Protein AF-A0A7Z9LHG0-F1 (afdb_monomer)

Solvent-accessible surface area (backbone atoms only — not comparable to full-atom values): 8056 Å² total; per-residue (Å²): 136,87,84,71,67,72,70,73,39,61,71,46,38,49,56,50,29,57,58,44,37,74,74,42,54,89,68,64,58,73,74,82,80,66,93,43,57,66,52,46,50,50,32,45,78,68,64,77,42,58,68,48,68,32,43,48,69,55,48,50,21,37,51,67,16,29,80,89,24,49,94,76,42,57,44,85,67,22,32,60,47,53,35,69,65,28,33,35,34,29,42,79,83,54,59,54,48,58,45,18,52,54,32,44,47,42,71,75,44,26,94,79,40,85,52,36,51,52,61,77,61,52,68,70,44,80,62,50,33,69,40,24,48,37,28,64,73,67,47,78,81,113

Secondary structure (DSSP, 8-state):
------TTHHHHHHHHHHHHHHH-GGG-------SSHHHHHHHHHTTS-SEEEEEHHHHHHHHHT-GGGTTT-----EEEEEETTEEEEE-TTS-HHHHHHHHHHHHHHGGGSTTBPPHHHHTT-TTB-HHHHHHHTTPPP-

Mean predicted aligned error: 4.26 Å

pLDDT: mean 90.59, std 9.73, range [34.34, 97.62]

Radius of gyration: 14.41 Å; Cα contacts (8 Å, |Δi|>4): 217; chains: 1; bounding box: 33×29×46 Å

Sequence (142 aa):
MSTIVDEPTYPYSKKLVEALNQVIPEALARPARAKNFERVHSLFKTKQMHLVLLSKSNAKALLEGSGPFSDFGAVNVRTLYAFGDMLLLVQPDFPDSHVWLLADAFKKIHSRLPGALTPQQIMVLPNLHPSALLAFRGNPIP

Structure (mmCIF, N/CA/C/O backbone):
data_AF-A0A7Z9LHG0-F1
#
_entry.id   AF-A0A7Z9LHG0-F1
#
loop_
_atom_site.group_PDB
_atom_site.id
_atom_site.type_symbol
_atom_site.label_atom_id
_atom_site.label_alt_id
_atom_site.label_comp_id
_atom_site.label_asym_id
_atom_site.label_entity_id
_atom_site.label_seq_id
_atom_site.pdbx_PDB_ins_code
_atom_site.Cartn_x
_atom_site.Cartn_y
_atom_site.Cartn_z
_atom_site.occupancy
_atom_site.B_iso_or_equiv
_atom_site.auth_seq_id
_atom_site.auth_comp_id
_atom_site.auth_asym_id
_atom_site.auth_atom_id
_atom_site.pdbx_PDB_model_num
ATOM 1 N N . MET A 1 1 ? 8.733 0.415 -27.105 1.00 34.34 1 MET A N 1
ATOM 2 C CA . MET A 1 1 ? 8.103 1.139 -25.979 1.00 34.34 1 MET A CA 1
ATOM 3 C C . MET A 1 1 ? 6.763 0.491 -25.687 1.00 34.34 1 MET A C 1
ATOM 5 O O . MET A 1 1 ? 5.858 0.634 -26.495 1.00 34.34 1 MET A O 1
ATOM 9 N N . SER A 1 2 ? 6.648 -0.267 -24.597 1.00 38.44 2 SER A N 1
ATOM 10 C CA . SER A 1 2 ? 5.370 -0.868 -24.204 1.00 38.44 2 SER A CA 1
ATOM 11 C C . SER A 1 2 ? 4.677 0.056 -23.205 1.00 38.44 2 SER A C 1
ATOM 13 O O . SER A 1 2 ? 5.089 0.172 -22.053 1.00 38.44 2 SER A O 1
ATOM 15 N N . THR A 1 3 ? 3.663 0.782 -23.671 1.00 46.34 3 THR A N 1
ATOM 16 C CA . THR A 1 3 ? 2.797 1.670 -22.880 1.00 46.34 3 THR A CA 1
ATOM 17 C C . THR A 1 3 ? 1.709 0.861 -22.182 1.00 46.34 3 THR A C 1
ATOM 19 O O . THR A 1 3 ? 0.524 1.147 -22.338 1.00 46.34 3 THR A O 1
ATOM 22 N N . ILE A 1 4 ? 2.081 -0.195 -21.460 1.00 55.50 4 ILE A N 1
ATOM 23 C CA . ILE A 1 4 ? 1.097 -0.919 -20.657 1.00 55.50 4 ILE A CA 1
ATOM 24 C C . ILE A 1 4 ? 0.728 0.031 -19.519 1.00 55.50 4 ILE A C 1
ATOM 26 O O .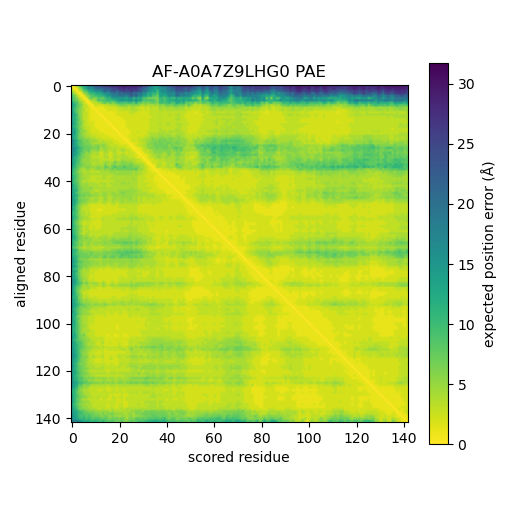 ILE A 1 4 ? 1.564 0.413 -18.707 1.00 55.50 4 ILE A O 1
ATOM 30 N N . VAL A 1 5 ? -0.503 0.519 -19.527 1.00 62.22 5 VAL A N 1
ATOM 31 C CA . VAL A 1 5 ? -1.064 1.289 -18.420 1.00 62.22 5 VAL A CA 1
ATOM 32 C C . VAL A 1 5 ? -1.632 0.269 -17.441 1.00 62.22 5 VAL A C 1
ATOM 34 O O . VAL A 1 5 ? -2.265 -0.694 -17.862 1.00 62.22 5 VAL A O 1
ATOM 37 N N . ASP A 1 6 ? -1.436 0.462 -16.137 1.00 69.62 6 ASP A N 1
ATOM 38 C CA . ASP A 1 6 ? -2.137 -0.342 -15.128 1.00 69.62 6 ASP A CA 1
ATOM 39 C C . ASP A 1 6 ? -3.597 0.141 -15.009 1.00 69.62 6 ASP A C 1
ATOM 41 O O . ASP A 1 6 ? -3.990 0.806 -14.050 1.00 69.62 6 ASP A O 1
ATOM 45 N N . GLU A 1 7 ? -4.381 -0.094 -16.065 1.00 69.38 7 GLU A N 1
ATOM 46 C CA . GLU A 1 7 ? -5.717 0.472 -16.292 1.00 69.38 7 GLU A CA 1
ATOM 47 C C . GLU A 1 7 ? -6.709 0.346 -15.119 1.00 69.38 7 GLU A C 1
ATOM 49 O O . GLU A 1 7 ? -7.379 1.348 -14.837 1.00 69.38 7 GLU A O 1
ATOM 54 N N . PRO A 1 8 ? -6.810 -0.781 -14.376 1.00 75.25 8 PRO A N 1
ATOM 55 C CA . PRO A 1 8 ? -7.809 -0.895 -13.310 1.00 75.25 8 PRO A CA 1
ATOM 56 C C . PRO A 1 8 ? -7.475 -0.058 -12.064 1.00 75.25 8 PRO A C 1
ATOM 58 O O . PRO A 1 8 ? -8.366 0.262 -11.273 1.00 75.25 8 PRO A O 1
ATOM 61 N N . THR A 1 9 ? -6.213 0.339 -11.882 1.00 81.94 9 THR A N 1
ATOM 62 C CA . THR A 1 9 ? -5.746 0.949 -10.625 1.00 81.94 9 THR A CA 1
ATOM 63 C C . THR A 1 9 ? -6.219 2.387 -10.439 1.00 81.94 9 THR A C 1
ATOM 65 O O . THR A 1 9 ? -6.545 2.790 -9.323 1.00 81.94 9 THR A O 1
ATOM 68 N N . TYR A 1 10 ? -6.309 3.182 -11.509 1.00 84.94 10 TYR A N 1
ATOM 69 C CA . TYR A 1 10 ? -6.666 4.599 -11.385 1.00 84.94 10 TYR A CA 1
ATOM 70 C C . TYR A 1 10 ? -8.147 4.836 -11.033 1.00 84.94 10 TYR A C 1
ATOM 72 O O . TYR A 1 10 ? -8.422 5.637 -10.138 1.00 84.94 10 TYR A O 1
ATOM 80 N N . PRO A 1 11 ? -9.132 4.151 -11.648 1.00 89.12 11 PRO A N 1
ATOM 81 C CA . PRO A 1 11 ? -10.515 4.223 -11.180 1.00 89.12 11 PRO A CA 1
ATOM 82 C C . PRO A 1 11 ? -10.671 3.745 -9.731 1.00 89.12 11 PRO A C 1
ATOM 84 O O . PRO A 1 11 ? -11.444 4.328 -8.971 1.00 89.12 11 PRO A O 1
ATOM 87 N N . TYR A 1 12 ? -9.916 2.716 -9.333 1.00 91.50 12 TYR A N 1
ATOM 88 C CA . TYR A 1 12 ? -9.947 2.208 -7.966 1.00 91.50 12 TYR A CA 1
ATOM 89 C C . TYR A 1 12 ? -9.357 3.203 -6.961 1.00 91.50 12 TYR A C 1
ATOM 91 O O . TYR A 1 12 ? -9.933 3.411 -5.894 1.00 91.50 12 TYR A O 1
ATOM 99 N N . SER A 1 13 ? -8.256 3.877 -7.308 1.00 90.69 13 SER A N 1
ATOM 100 C CA . SER A 1 13 ? -7.606 4.844 -6.416 1.00 90.69 13 SER A CA 1
ATOM 101 C C . SER A 1 13 ? -8.521 6.015 -6.051 1.00 90.69 13 SER A C 1
ATOM 103 O O . SER A 1 13 ? -8.456 6.503 -4.927 1.00 90.69 13 SER A O 1
ATOM 105 N N . LYS A 1 14 ? -9.434 6.418 -6.946 1.00 92.19 14 LYS A N 1
ATOM 106 C CA . LYS A 1 14 ? -10.466 7.422 -6.638 1.00 92.19 14 LYS A CA 1
ATOM 107 C C . LYS A 1 14 ? -11.406 6.956 -5.522 1.00 92.19 14 LYS A C 1
ATOM 109 O O . LYS A 1 14 ? -11.582 7.684 -4.551 1.00 92.19 14 LYS A O 1
ATOM 114 N N . LYS A 1 15 ? -11.942 5.733 -5.628 1.00 92.94 15 LYS A N 1
ATOM 115 C CA . LYS A 1 15 ? -12.821 5.133 -4.602 1.00 92.94 15 LYS A CA 1
ATOM 116 C C . LYS A 1 15 ? -12.092 4.957 -3.271 1.00 92.94 15 LYS A C 1
ATOM 118 O O . LYS A 1 15 ? -12.639 5.235 -2.210 1.00 92.94 15 LYS A O 1
ATOM 123 N N . LEU A 1 16 ? -10.840 4.511 -3.344 1.00 92.88 16 LEU A N 1
ATOM 124 C CA . LEU A 1 16 ? -9.965 4.349 -2.190 1.00 92.88 16 LEU A CA 1
ATOM 125 C C . LEU A 1 16 ? -9.763 5.676 -1.448 1.00 92.88 16 LEU A C 1
ATOM 127 O O . LEU A 1 16 ? -9.942 5.735 -0.237 1.00 92.88 16 LEU A O 1
ATOM 131 N N . VAL A 1 17 ? -9.408 6.736 -2.174 1.00 92.88 17 VAL A N 1
ATOM 132 C CA . VAL A 1 17 ? -9.188 8.065 -1.594 1.00 92.88 17 VAL A CA 1
ATOM 133 C C . VAL A 1 17 ? -10.464 8.624 -0.971 1.00 92.88 17 VAL A C 1
ATOM 135 O O . VAL A 1 17 ? -10.409 9.168 0.128 1.00 92.88 17 VAL A O 1
ATOM 138 N N . GLU A 1 18 ? -11.608 8.464 -1.634 1.00 93.19 18 GLU A N 1
ATOM 139 C CA . GLU A 1 18 ? -12.901 8.886 -1.093 1.00 93.19 18 GLU A CA 1
ATOM 140 C C . GLU A 1 18 ? -13.206 8.190 0.240 1.00 93.19 18 GLU A C 1
ATOM 142 O O . GLU A 1 18 ? -13.518 8.856 1.225 1.00 93.19 18 GLU A O 1
ATOM 147 N N . ALA A 1 19 ? -13.033 6.867 0.308 1.00 92.88 19 ALA A N 1
ATOM 148 C CA . ALA A 1 19 ? -13.253 6.103 1.532 1.00 92.88 19 ALA A CA 1
ATOM 149 C C . ALA A 1 19 ? -12.246 6.454 2.645 1.00 92.88 19 ALA A C 1
ATOM 151 O O . ALA A 1 19 ? -12.628 6.533 3.812 1.00 92.88 19 ALA A O 1
ATOM 152 N N . LEU A 1 20 ? -10.974 6.694 2.304 1.00 92.62 20 LEU A N 1
ATOM 153 C CA . LEU A 1 20 ? -9.959 7.122 3.272 1.00 92.62 20 LEU A CA 1
ATOM 154 C C . LEU A 1 20 ? -10.289 8.494 3.861 1.00 92.62 20 LEU A C 1
ATOM 156 O O . LEU A 1 20 ? -10.258 8.644 5.077 1.00 92.62 20 LEU A O 1
ATOM 160 N N . ASN A 1 21 ? -10.682 9.461 3.030 1.00 92.94 21 ASN A N 1
ATOM 161 C CA . ASN A 1 21 ? -11.031 10.808 3.487 1.00 92.94 21 ASN A CA 1
ATOM 162 C C . ASN A 1 21 ? -12.302 10.843 4.358 1.00 92.94 21 ASN A C 1
ATOM 164 O O . ASN A 1 21 ? -12.519 11.816 5.070 1.00 92.94 21 ASN A O 1
ATOM 168 N N . GLN A 1 22 ? -13.136 9.796 4.346 1.00 91.75 22 GLN A N 1
ATOM 169 C CA . GLN A 1 22 ? -14.261 9.668 5.284 1.00 91.75 22 GLN A CA 1
ATOM 170 C C . GLN A 1 22 ? -13.826 9.251 6.697 1.00 91.75 22 GLN A C 1
ATOM 172 O O . GLN A 1 22 ? -14.548 9.514 7.654 1.00 91.75 22 GLN A O 1
ATOM 177 N N . VAL A 1 23 ? -12.686 8.566 6.831 1.00 93.19 23 VAL A N 1
ATOM 178 C CA . VAL A 1 23 ? -12.205 8.012 8.112 1.00 93.19 23 VAL A CA 1
ATOM 179 C C . VAL A 1 23 ? -11.011 8.782 8.666 1.00 93.19 23 VAL A C 1
ATOM 181 O O . VAL A 1 23 ? -10.860 8.861 9.880 1.00 93.19 23 VAL A O 1
ATOM 184 N N . ILE A 1 24 ? -10.194 9.351 7.784 1.00 90.69 24 ILE A N 1
ATOM 185 C CA . ILE A 1 24 ? -9.049 10.207 8.097 1.00 90.69 24 ILE A CA 1
ATOM 186 C C . ILE A 1 24 ? -9.150 11.465 7.211 1.00 90.69 24 ILE A C 1
ATOM 188 O O . ILE A 1 24 ? -8.391 11.606 6.248 1.00 90.69 24 ILE A O 1
ATOM 192 N N . PRO A 1 25 ? -10.127 12.362 7.442 1.00 86.38 25 PRO A N 1
ATOM 193 C CA . PRO A 1 25 ? -10.307 13.566 6.623 1.00 86.38 25 PRO A CA 1
ATOM 194 C C . PRO A 1 25 ? -9.061 14.464 6.590 1.00 86.38 25 PRO A C 1
ATOM 196 O O . PRO A 1 25 ? -8.757 15.075 5.565 1.00 86.38 25 PRO A O 1
ATOM 199 N N . GLU A 1 26 ? -8.294 14.496 7.677 1.00 87.56 26 GLU A N 1
ATOM 200 C CA . GLU A 1 26 ? -7.030 15.218 7.806 1.00 87.56 26 GLU A CA 1
ATOM 201 C C . GLU A 1 26 ? -5.912 14.671 6.908 1.00 87.56 26 GLU A C 1
ATOM 203 O O . GLU A 1 26 ? -4.965 15.400 6.612 1.00 87.56 26 GLU A O 1
ATOM 208 N N . ALA A 1 27 ? -6.026 13.430 6.414 1.00 81.31 27 ALA A N 1
ATOM 209 C CA . ALA A 1 27 ? -5.059 12.875 5.467 1.00 81.31 27 ALA A CA 1
ATOM 210 C C . ALA A 1 27 ? -5.084 13.609 4.122 1.00 81.31 27 ALA A C 1
ATOM 212 O O . ALA A 1 27 ? -4.095 13.549 3.388 1.00 81.31 27 ALA A O 1
ATOM 213 N N . LEU A 1 28 ? -6.208 14.266 3.785 1.00 82.38 28 LEU A N 1
ATOM 214 C CA . LEU A 1 28 ? -6.416 14.991 2.528 1.00 82.38 28 LEU A CA 1
ATOM 215 C C . LEU A 1 28 ? -5.896 14.195 1.324 1.00 82.38 28 LEU A C 1
ATOM 217 O O . LEU A 1 28 ? -5.211 14.735 0.448 1.00 82.38 28 LEU A O 1
ATOM 221 N N . ALA A 1 29 ? -6.190 12.892 1.301 1.00 85.69 29 ALA A N 1
ATOM 222 C CA . ALA A 1 29 ? -5.660 11.980 0.308 1.00 85.69 29 ALA A CA 1
ATOM 223 C C . ALA A 1 29 ? -6.126 12.415 -1.086 1.00 85.69 29 ALA A C 1
ATOM 225 O O . ALA A 1 29 ? -7.258 12.876 -1.274 1.00 85.69 29 ALA A O 1
ATOM 226 N N . ARG A 1 30 ? -5.239 12.291 -2.079 1.00 86.50 30 ARG A N 1
ATOM 227 C CA . ARG A 1 30 ? -5.505 12.678 -3.471 1.00 86.50 30 ARG A CA 1
ATOM 228 C C . ARG A 1 30 ? -5.000 11.592 -4.415 1.00 86.50 30 ARG A C 1
ATOM 230 O O . ARG A 1 30 ? -3.865 11.142 -4.255 1.00 86.50 30 ARG A O 1
ATOM 237 N N . PRO A 1 31 ? -5.794 11.177 -5.417 1.00 87.00 31 PRO A N 1
ATOM 238 C CA . PRO A 1 31 ? -5.321 10.223 -6.401 1.00 87.00 31 PRO A CA 1
ATOM 239 C C . PRO A 1 31 ? -4.325 10.916 -7.333 1.00 87.00 31 PRO A C 1
ATOM 241 O O . PRO A 1 31 ? -4.634 11.937 -7.947 1.00 87.00 31 PRO A O 1
ATOM 244 N N . ALA A 1 32 ? -3.142 10.331 -7.482 1.00 84.44 32 ALA A N 1
ATOM 245 C CA . ALA A 1 32 ? -2.177 10.710 -8.505 1.00 84.44 32 ALA A CA 1
ATOM 246 C C . ALA A 1 32 ? -2.130 9.629 -9.591 1.00 84.44 32 ALA A C 1
ATOM 248 O O . ALA A 1 32 ? -2.275 8.439 -9.304 1.00 84.44 32 ALA A O 1
ATOM 249 N N . ARG A 1 33 ? -1.922 10.038 -10.847 1.00 83.94 33 ARG A N 1
ATOM 250 C CA . ARG A 1 33 ? -1.716 9.120 -11.973 1.00 83.94 33 ARG A CA 1
ATOM 251 C C . ARG A 1 33 ? -0.339 9.354 -12.571 1.00 83.94 33 ARG A C 1
ATOM 253 O O . ARG A 1 33 ? -0.062 10.437 -13.080 1.00 83.94 33 ARG A O 1
ATOM 260 N N . ALA A 1 34 ? 0.504 8.331 -12.546 1.00 81.56 34 ALA A N 1
ATOM 261 C CA . ALA A 1 34 ? 1.736 8.343 -13.318 1.00 81.56 34 ALA A CA 1
ATOM 262 C C . ALA A 1 34 ? 1.428 8.109 -14.806 1.00 81.56 34 ALA A C 1
ATOM 264 O O . ALA A 1 34 ? 0.531 7.340 -15.152 1.00 81.56 34 ALA A O 1
ATOM 265 N N . LYS A 1 35 ? 2.181 8.774 -15.688 1.00 81.88 35 LYS A N 1
ATOM 266 C CA . LYS A 1 35 ? 2.008 8.662 -17.146 1.00 81.88 35 LYS A CA 1
ATOM 267 C C . LYS A 1 35 ? 2.394 7.275 -17.674 1.00 81.88 35 LYS A C 1
ATOM 269 O O . LYS A 1 35 ? 1.773 6.788 -18.611 1.00 81.88 35 LYS A O 1
ATOM 274 N N . ASN A 1 36 ? 3.426 6.669 -17.094 1.00 85.06 36 ASN A N 1
ATOM 275 C CA . ASN A 1 36 ? 3.991 5.377 -17.478 1.00 85.06 36 ASN A CA 1
ATOM 276 C C . ASN A 1 36 ? 4.724 4.736 -16.279 1.00 85.06 36 ASN A C 1
ATOM 278 O O . ASN A 1 36 ? 4.910 5.378 -15.239 1.00 85.06 36 ASN A O 1
ATOM 282 N N . PHE A 1 37 ? 5.154 3.479 -16.428 1.00 88.94 37 PHE A N 1
ATOM 283 C CA . PHE A 1 37 ? 5.888 2.749 -15.387 1.00 88.94 37 PHE A CA 1
ATOM 284 C C . PHE A 1 37 ? 7.263 3.341 -15.068 1.00 88.94 37 PHE A C 1
ATOM 286 O O . PHE A 1 37 ? 7.649 3.359 -13.904 1.00 88.94 37 PHE A O 1
ATOM 293 N N . GLU A 1 38 ? 7.953 3.918 -16.053 1.00 89.88 38 GLU A N 1
ATOM 294 C CA . GLU A 1 38 ? 9.183 4.686 -15.826 1.00 89.88 38 GLU A CA 1
ATOM 295 C C . GLU A 1 38 ? 8.960 5.797 -14.793 1.00 89.88 38 GLU A C 1
ATOM 297 O O . GLU A 1 38 ? 9.725 5.942 -13.839 1.00 89.88 38 GLU A O 1
ATOM 302 N N . ARG A 1 39 ? 7.867 6.560 -14.933 1.00 89.94 39 ARG A N 1
ATOM 303 C CA . ARG A 1 39 ? 7.536 7.627 -13.992 1.00 89.94 39 ARG A CA 1
ATOM 304 C C . ARG A 1 39 ? 7.155 7.076 -12.622 1.00 89.94 39 ARG A C 1
ATOM 306 O O . ARG A 1 39 ? 7.568 7.676 -11.636 1.00 89.94 39 ARG A O 1
ATOM 313 N N . VAL A 1 40 ? 6.425 5.957 -12.545 1.00 88.31 40 VAL A N 1
ATOM 314 C CA . VAL A 1 40 ? 6.153 5.264 -11.266 1.00 88.31 40 VAL A CA 1
ATOM 315 C C . VAL A 1 40 ? 7.466 4.922 -10.566 1.00 88.31 40 VAL A C 1
ATOM 317 O O . VAL A 1 40 ? 7.672 5.308 -9.417 1.00 88.31 40 VAL A O 1
ATOM 320 N N . HIS A 1 41 ? 8.373 4.261 -11.284 1.00 92.12 41 HIS A N 1
ATOM 321 C CA . HIS A 1 41 ? 9.672 3.856 -10.770 1.00 92.12 41 HIS A CA 1
ATOM 322 C C . HIS A 1 41 ? 10.505 5.062 -10.323 1.00 92.12 41 HIS A C 1
ATOM 324 O O . HIS A 1 41 ? 11.001 5.089 -9.202 1.00 92.12 41 HIS A O 1
ATOM 330 N N . SER A 1 42 ? 10.622 6.092 -11.167 1.00 91.31 42 SER A N 1
ATOM 331 C CA . SER A 1 42 ? 11.345 7.330 -10.856 1.00 91.31 42 SER A CA 1
ATOM 332 C C . SER A 1 42 ? 10.802 8.001 -9.592 1.00 91.31 42 SER A C 1
ATOM 334 O O . SER A 1 42 ? 11.578 8.329 -8.696 1.00 91.31 42 SER A O 1
ATOM 336 N N . LEU A 1 43 ? 9.477 8.150 -9.476 1.00 91.25 43 LEU A N 1
ATOM 337 C CA . LEU A 1 43 ? 8.823 8.775 -8.322 1.00 91.25 43 LEU A CA 1
ATOM 338 C C . LEU A 1 43 ? 9.088 8.016 -7.022 1.00 91.25 43 LEU A C 1
ATOM 340 O O . LEU A 1 43 ? 9.350 8.638 -5.995 1.00 91.25 43 LEU A O 1
ATOM 344 N N . PHE A 1 44 ? 9.056 6.686 -7.072 1.00 90.50 44 PHE A N 1
ATOM 345 C CA . PHE A 1 44 ? 9.369 5.857 -5.915 1.00 90.50 44 PHE A CA 1
ATOM 346 C C . PHE A 1 44 ? 10.863 5.885 -5.578 1.00 90.50 44 PHE A C 1
ATOM 348 O O . PHE A 1 44 ? 11.241 6.173 -4.448 1.00 90.50 44 PHE A O 1
ATOM 355 N N . LYS A 1 45 ? 11.746 5.673 -6.553 1.00 89.50 45 LYS A N 1
ATOM 356 C CA . LYS A 1 45 ? 13.198 5.663 -6.324 1.00 89.50 45 LYS A CA 1
ATOM 357 C C . LYS A 1 45 ? 13.721 6.996 -5.778 1.00 89.50 45 LYS A C 1
ATOM 359 O O . LYS A 1 45 ? 14.643 7.011 -4.972 1.00 89.50 45 LYS A O 1
ATOM 364 N N . THR A 1 46 ? 13.110 8.108 -6.188 1.00 90.31 46 THR A N 1
ATOM 365 C CA . THR A 1 46 ? 13.433 9.467 -5.710 1.00 90.31 46 THR A CA 1
ATOM 366 C C . THR A 1 46 ? 12.621 9.908 -4.489 1.00 90.31 46 THR A C 1
ATOM 368 O O . THR A 1 46 ? 12.726 11.063 -4.086 1.00 90.31 46 THR A O 1
ATOM 371 N N . LYS A 1 47 ? 11.811 9.015 -3.902 1.00 88.75 47 LYS A N 1
ATOM 372 C CA . LYS A 1 47 ? 10.954 9.276 -2.730 1.00 88.75 47 LYS A CA 1
ATOM 373 C C . LYS A 1 47 ? 9.988 10.460 -2.891 1.00 88.75 47 LYS A C 1
ATOM 375 O O . LYS A 1 47 ? 9.516 11.032 -1.917 1.00 88.75 47 LYS A O 1
ATOM 380 N N . GLN A 1 48 ? 9.647 10.817 -4.128 1.00 88.69 48 GLN A N 1
ATOM 381 C CA . GLN A 1 48 ? 8.627 11.828 -4.428 1.00 88.69 48 GLN A CA 1
ATOM 382 C C . GLN A 1 48 ? 7.206 11.289 -4.193 1.00 88.69 48 GLN A C 1
ATOM 384 O O . GLN A 1 48 ? 6.268 12.066 -4.029 1.00 88.69 48 GLN A O 1
ATOM 389 N N . MET A 1 49 ? 7.037 9.961 -4.175 1.00 90.25 49 MET A N 1
ATOM 390 C CA . MET A 1 49 ? 5.807 9.287 -3.761 1.00 90.25 49 MET A CA 1
ATOM 391 C C . MET A 1 49 ? 6.097 8.196 -2.731 1.00 90.25 49 MET A C 1
ATOM 393 O O . MET A 1 49 ? 7.044 7.419 -2.875 1.00 90.25 49 MET A O 1
ATOM 397 N N . HIS A 1 50 ? 5.226 8.125 -1.724 1.00 92.44 50 HIS A N 1
ATOM 398 C CA . HIS A 1 50 ? 5.317 7.145 -0.641 1.00 92.44 50 HIS A CA 1
ATOM 399 C C . HIS A 1 50 ? 4.407 5.932 -0.833 1.00 92.44 50 HIS A C 1
ATOM 401 O O . HIS A 1 50 ? 4.676 4.883 -0.261 1.00 92.44 50 HIS A O 1
ATOM 407 N N . LEU A 1 51 ? 3.338 6.072 -1.623 1.00 94.69 51 LEU A N 1
ATOM 408 C CA . LEU A 1 51 ? 2.309 5.053 -1.827 1.00 94.69 51 LEU A CA 1
ATOM 409 C C . LEU A 1 51 ? 2.048 4.854 -3.320 1.00 94.69 51 LEU A C 1
ATOM 411 O O . LEU A 1 51 ? 1.982 5.829 -4.068 1.00 94.69 51 LEU A O 1
ATOM 415 N N . VAL A 1 52 ? 1.860 3.608 -3.753 1.00 94.12 52 VAL A N 1
ATOM 416 C CA . VAL A 1 52 ? 1.419 3.287 -5.118 1.00 94.12 52 VAL A CA 1
ATOM 417 C C . VAL A 1 52 ? 0.485 2.089 -5.104 1.00 94.12 52 VAL A C 1
ATOM 419 O O . VAL A 1 52 ? 0.726 1.108 -4.409 1.00 94.12 52 VAL A O 1
ATOM 422 N N . LEU A 1 53 ? -0.589 2.173 -5.883 1.00 94.56 53 LEU A N 1
ATOM 423 C CA . LEU A 1 53 ? -1.492 1.060 -6.140 1.00 94.56 53 LEU A CA 1
ATOM 424 C C . LEU A 1 53 ? -1.136 0.451 -7.497 1.00 94.56 53 LEU A C 1
ATOM 426 O O . LEU A 1 53 ? -1.197 1.151 -8.506 1.00 94.56 53 LEU A O 1
ATOM 430 N N . LEU A 1 54 ? -0.778 -0.829 -7.513 1.00 93.81 54 LEU A N 1
ATOM 431 C CA . LEU A 1 54 ? -0.450 -1.587 -8.723 1.00 93.81 54 LEU A CA 1
ATOM 432 C C . LEU A 1 54 ? -1.218 -2.907 -8.735 1.00 93.81 54 LEU A C 1
ATOM 434 O O . LEU A 1 54 ? -1.566 -3.431 -7.680 1.00 93.81 54 LEU A O 1
ATOM 438 N N . SER A 1 55 ? -1.438 -3.487 -9.910 1.00 93.25 55 SER A N 1
ATOM 439 C CA . SER A 1 55 ? -1.792 -4.906 -10.013 1.00 93.25 55 SER A CA 1
ATOM 440 C C . SER A 1 55 ? -0.699 -5.788 -9.388 1.00 93.25 55 SER A C 1
ATOM 442 O O . SER A 1 55 ? 0.477 -5.420 -9.366 1.00 93.25 55 SER A O 1
ATOM 444 N N . LYS A 1 56 ? -1.053 -6.975 -8.882 1.00 92.88 56 LYS A N 1
ATOM 445 C CA . LYS A 1 56 ? -0.110 -7.912 -8.239 1.00 92.88 56 LYS A CA 1
ATOM 446 C C . LYS A 1 56 ? 1.081 -8.256 -9.135 1.00 92.88 56 LYS A C 1
ATOM 448 O O . LYS A 1 56 ? 2.207 -8.323 -8.646 1.00 92.88 56 LYS A O 1
ATOM 453 N N . SER A 1 57 ? 0.845 -8.457 -10.432 1.00 92.25 57 SER A N 1
ATOM 454 C CA . SER A 1 57 ? 1.901 -8.734 -11.412 1.00 92.25 57 SER A CA 1
ATOM 455 C C . SER A 1 57 ? 2.886 -7.571 -11.517 1.00 92.25 57 SER A C 1
ATOM 457 O O . SER A 1 57 ? 4.092 -7.792 -11.450 1.00 92.25 57 SER A O 1
ATOM 459 N N . ASN A 1 58 ? 2.390 -6.334 -11.600 1.00 93.19 58 ASN A N 1
ATOM 460 C CA . ASN A 1 58 ? 3.240 -5.147 -11.69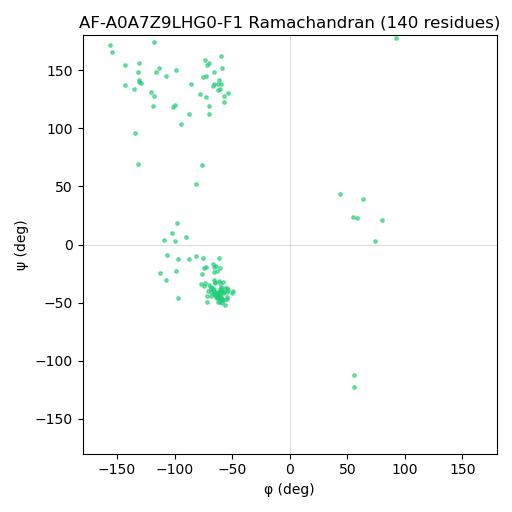2 1.00 93.19 58 ASN A CA 1
ATOM 461 C C . ASN A 1 58 ? 3.923 -4.814 -10.363 1.00 93.19 58 ASN A C 1
ATOM 463 O O . ASN A 1 58 ? 5.062 -4.361 -10.363 1.00 93.19 58 ASN A O 1
ATOM 467 N N . ALA A 1 59 ? 3.272 -5.075 -9.230 1.00 93.81 59 ALA A N 1
ATOM 468 C CA . ALA A 1 59 ? 3.874 -4.947 -7.908 1.00 93.81 59 ALA A CA 1
ATOM 469 C C . ALA A 1 59 ? 5.071 -5.896 -7.737 1.00 93.81 59 ALA A C 1
ATOM 471 O O . ALA A 1 59 ? 6.130 -5.479 -7.269 1.00 93.81 59 ALA A O 1
ATOM 472 N N . LYS A 1 60 ? 4.922 -7.154 -8.174 1.00 93.62 60 LYS A N 1
ATOM 473 C CA . LYS A 1 60 ? 6.018 -8.127 -8.208 1.00 93.62 60 LYS A CA 1
ATOM 474 C C . LYS A 1 60 ? 7.129 -7.676 -9.161 1.00 93.62 60 LYS A C 1
ATOM 476 O O . LYS A 1 60 ? 8.291 -7.667 -8.770 1.00 93.62 60 LYS A O 1
ATOM 481 N N . ALA A 1 61 ? 6.768 -7.231 -10.364 1.00 94.00 61 ALA A N 1
ATOM 482 C CA . ALA A 1 61 ? 7.723 -6.739 -11.351 1.00 94.00 61 ALA A CA 1
ATOM 483 C C . ALA A 1 61 ? 8.529 -5.525 -10.849 1.00 94.00 61 ALA A C 1
ATOM 485 O O . ALA A 1 61 ? 9.731 -5.447 -11.086 1.00 94.00 61 ALA A O 1
ATOM 486 N N . LEU A 1 62 ? 7.898 -4.607 -10.107 1.00 93.81 62 LEU A N 1
ATOM 487 C CA . LEU A 1 62 ? 8.567 -3.456 -9.492 1.00 93.81 62 LEU A CA 1
ATOM 488 C C . LEU A 1 62 ? 9.586 -3.890 -8.428 1.00 93.81 62 LEU A C 1
ATOM 490 O O . LEU A 1 62 ? 10.696 -3.361 -8.385 1.00 93.81 62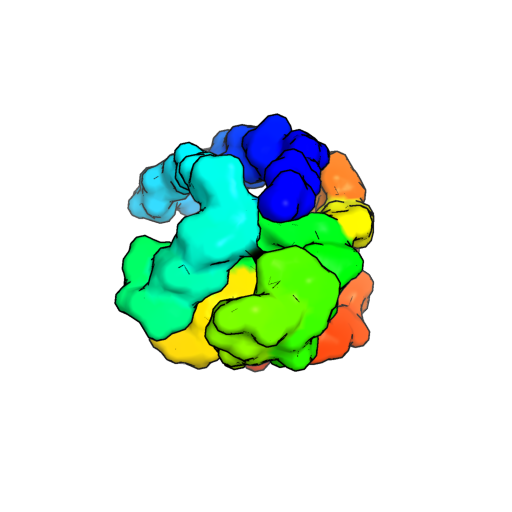 LEU A O 1
ATOM 494 N N . LEU A 1 63 ? 9.214 -4.857 -7.583 1.00 93.56 63 LEU A N 1
ATOM 495 C CA . LEU A 1 63 ? 10.084 -5.387 -6.532 1.00 93.56 63 LEU A CA 1
ATOM 496 C C . LEU A 1 63 ? 11.282 -6.153 -7.108 1.00 93.56 63 LEU A C 1
ATOM 498 O O . LEU A 1 63 ? 12.379 -6.073 -6.569 1.00 93.56 63 LEU A O 1
ATOM 502 N N . GLU A 1 64 ? 11.075 -6.894 -8.194 1.00 94.19 64 GLU A N 1
ATOM 503 C CA . GLU A 1 64 ? 12.110 -7.712 -8.835 1.00 94.19 64 GLU A CA 1
ATOM 504 C C . GLU A 1 64 ? 12.930 -6.939 -9.876 1.00 94.19 64 GLU A C 1
ATOM 506 O O . GLU A 1 64 ? 13.969 -7.426 -10.316 1.00 94.19 64 GLU A O 1
ATOM 511 N N . GLY A 1 65 ? 12.485 -5.745 -10.282 1.00 93.56 65 GLY A N 1
ATOM 512 C CA . GLY A 1 65 ? 13.094 -5.018 -11.396 1.00 93.56 65 GLY A CA 1
ATOM 513 C C . GLY A 1 65 ? 12.944 -5.766 -12.717 1.00 93.56 65 GLY A C 1
ATOM 514 O O . GLY A 1 65 ? 13.884 -5.840 -13.501 1.00 93.56 65 GLY A O 1
ATOM 515 N N . SER A 1 66 ? 11.783 -6.380 -12.939 1.00 94.06 66 SER A N 1
ATOM 516 C CA . SER A 1 66 ? 11.487 -7.211 -14.105 1.00 94.06 66 SER A CA 1
ATOM 517 C C . SER A 1 66 ? 10.338 -6.624 -14.933 1.00 94.06 66 SER A C 1
ATOM 519 O O . SER A 1 66 ? 9.730 -5.612 -14.568 1.00 94.06 66 SER A O 1
ATOM 521 N N . GLY A 1 67 ? 10.043 -7.229 -16.086 1.00 90.75 67 GLY A N 1
ATOM 522 C CA . GLY A 1 67 ? 8.926 -6.829 -16.942 1.00 90.75 67 GLY A CA 1
ATOM 523 C C . GLY A 1 67 ? 8.991 -5.341 -17.331 1.00 90.75 67 GLY A C 1
ATOM 524 O O . GLY A 1 67 ? 10.006 -4.909 -17.877 1.00 90.75 67 GLY A O 1
ATOM 525 N N . PRO A 1 68 ? 7.956 -4.525 -17.039 1.00 88.44 68 PRO A N 1
ATOM 526 C CA . PRO A 1 68 ? 7.971 -3.091 -17.348 1.00 88.44 68 PRO A CA 1
ATOM 527 C C . PRO A 1 68 ? 9.072 -2.283 -16.645 1.00 88.44 68 PRO A C 1
ATOM 529 O O . PRO A 1 68 ? 9.264 -1.115 -16.978 1.00 88.44 68 PRO A O 1
ATOM 532 N N . PHE A 1 69 ? 9.755 -2.878 -15.662 1.00 92.00 69 PHE A N 1
ATOM 533 C CA . PHE A 1 69 ? 10.800 -2.242 -14.866 1.00 92.00 69 PHE A CA 1
ATOM 534 C C . PHE A 1 69 ? 12.213 -2.766 -15.161 1.00 92.00 69 PHE A C 1
ATOM 536 O O . PHE A 1 69 ? 13.159 -2.307 -14.523 1.00 92.00 69 PHE A O 1
ATOM 543 N N . SER A 1 70 ? 12.380 -3.670 -16.136 1.00 91.81 70 SER A N 1
ATOM 544 C CA . SER A 1 70 ? 13.678 -4.280 -16.473 1.00 91.81 70 SER A CA 1
ATOM 545 C C . SER A 1 70 ? 14.785 -3.270 -16.779 1.00 91.81 70 SER A C 1
ATOM 547 O O . SER A 1 70 ? 15.917 -3.465 -16.348 1.00 91.81 70 SER A O 1
ATOM 549 N N . ASP A 1 71 ? 14.453 -2.161 -17.440 1.00 90.06 71 ASP A N 1
ATOM 550 C CA . ASP A 1 71 ? 15.427 -1.119 -17.795 1.00 90.06 71 ASP A CA 1
ATOM 551 C C . ASP A 1 71 ? 15.726 -0.144 -16.636 1.00 90.06 71 ASP A C 1
ATOM 553 O O . ASP A 1 71 ? 16.635 0.680 -16.729 1.00 90.06 71 ASP A O 1
ATOM 557 N N . PHE A 1 72 ? 14.964 -0.208 -15.536 1.00 88.62 72 PHE A N 1
ATOM 558 C CA . PHE A 1 72 ? 15.047 0.749 -14.423 1.00 88.62 72 PHE A CA 1
ATOM 559 C C . PHE A 1 72 ? 15.587 0.132 -13.123 1.00 88.62 72 PHE A C 1
ATOM 561 O O . PHE A 1 72 ? 16.181 0.841 -12.295 1.00 88.62 72 PHE A O 1
ATOM 568 N N . GLY A 1 73 ? 15.430 -1.186 -12.985 1.00 90.44 73 GLY A N 1
ATOM 569 C CA . GLY A 1 73 ? 15.867 -1.980 -11.847 1.00 90.44 73 GLY A CA 1
ATOM 570 C C 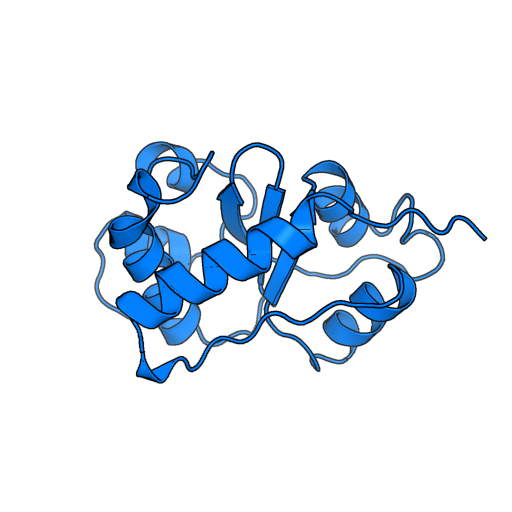. GLY A 1 73 ? 14.798 -2.154 -10.767 1.00 90.44 73 GLY A C 1
ATOM 571 O O . GLY A 1 73 ? 13.676 -1.657 -10.859 1.00 90.44 73 GLY A O 1
ATOM 572 N N . ALA A 1 74 ? 15.165 -2.915 -9.738 1.00 93.00 74 ALA A N 1
ATOM 573 C CA . ALA A 1 74 ? 14.305 -3.214 -8.602 1.00 93.00 74 ALA A CA 1
ATOM 574 C C . ALA A 1 74 ? 14.129 -1.999 -7.681 1.00 93.00 74 ALA A C 1
ATOM 576 O O . ALA A 1 74 ? 15.070 -1.235 -7.442 1.00 93.00 74 ALA A O 1
ATOM 577 N N . VAL A 1 75 ? 12.935 -1.872 -7.100 1.00 93.12 75 VAL A N 1
ATOM 578 C CA . VAL A 1 75 ? 12.636 -0.888 -6.055 1.00 93.12 75 VAL A CA 1
ATOM 579 C C . VAL A 1 75 ? 12.248 -1.614 -4.779 1.00 93.12 75 VAL A C 1
ATOM 581 O O . VAL A 1 75 ? 11.343 -2.446 -4.769 1.00 93.12 75 VAL A O 1
ATOM 584 N N . ASN A 1 76 ? 12.910 -1.264 -3.677 1.00 92.38 76 ASN A N 1
ATOM 585 C CA . ASN A 1 76 ? 12.536 -1.776 -2.368 1.00 92.38 76 ASN A CA 1
ATOM 586 C C . ASN A 1 76 ? 11.194 -1.168 -1.936 1.00 92.38 76 ASN A C 1
ATOM 588 O O . ASN A 1 76 ? 11.074 0.047 -1.799 1.00 92.38 76 ASN A O 1
ATOM 592 N N . VAL A 1 77 ? 10.197 -2.020 -1.721 1.00 95.00 77 VAL A N 1
ATOM 593 C CA . VAL A 1 77 ? 8.835 -1.647 -1.329 1.00 95.00 77 VAL A CA 1
ATOM 594 C C . VAL A 1 77 ? 8.278 -2.676 -0.355 1.00 95.00 77 VAL A C 1
ATOM 596 O O . VAL A 1 77 ? 8.659 -3.850 -0.374 1.00 95.00 77 VAL A O 1
ATOM 599 N N . ARG A 1 78 ? 7.334 -2.251 0.482 1.00 97.19 78 ARG A N 1
ATOM 600 C CA . ARG A 1 78 ? 6.542 -3.135 1.344 1.00 97.19 78 ARG A CA 1
ATOM 601 C C . ARG A 1 78 ? 5.083 -3.113 0.918 1.00 97.19 78 ARG A C 1
ATOM 603 O O . ARG A 1 78 ? 4.590 -2.107 0.413 1.00 97.19 78 ARG A O 1
ATOM 610 N N . THR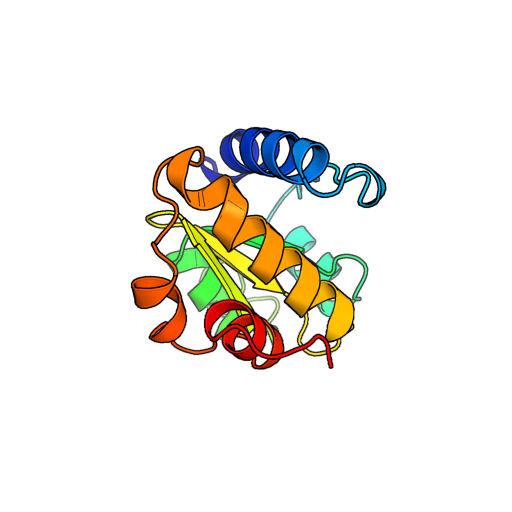 A 1 79 ? 4.374 -4.205 1.159 1.00 97.38 79 THR A N 1
ATOM 611 C CA . THR A 1 79 ? 2.918 -4.2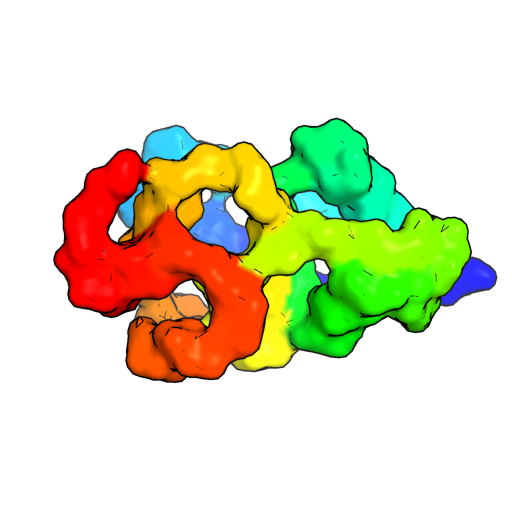44 1.005 1.00 97.38 79 THR A CA 1
ATOM 612 C C . THR A 1 79 ? 2.279 -3.566 2.211 1.00 97.38 79 THR A C 1
ATOM 614 O O . THR A 1 79 ? 2.599 -3.905 3.346 1.00 97.38 79 THR A O 1
ATOM 617 N N . LEU A 1 80 ? 1.364 -2.626 1.984 1.00 97.38 80 LEU A N 1
ATOM 618 C CA . LEU A 1 80 ? 0.529 -2.035 3.032 1.00 97.38 80 LEU A CA 1
ATOM 619 C C . LEU A 1 80 ? -0.835 -2.731 3.079 1.00 97.38 80 LEU A C 1
ATOM 621 O O . LEU A 1 80 ? -1.305 -3.101 4.153 1.00 97.38 80 LEU A O 1
ATOM 625 N N . TYR A 1 81 ? -1.456 -2.940 1.913 1.00 97.50 81 TYR A N 1
ATOM 626 C CA . TYR A 1 81 ? -2.775 -3.564 1.807 1.00 97.50 81 TYR A CA 1
ATOM 627 C C . TYR A 1 81 ? -2.997 -4.253 0.455 1.00 97.50 81 TYR A C 1
ATOM 629 O O . TYR A 1 81 ? -2.269 -3.993 -0.505 1.00 97.50 81 TYR A O 1
ATOM 637 N N . ALA A 1 82 ? -4.028 -5.095 0.358 1.00 96.62 82 ALA A N 1
ATOM 638 C CA . ALA A 1 82 ? -4.410 -5.786 -0.872 1.00 96.62 82 ALA A CA 1
ATOM 639 C C . ALA A 1 82 ? -5.910 -5.658 -1.184 1.00 96.62 82 ALA A C 1
ATOM 641 O O . ALA A 1 82 ? -6.764 -5.735 -0.298 1.00 96.62 82 ALA A O 1
ATOM 642 N N . PHE A 1 83 ? -6.212 -5.508 -2.474 1.00 95.19 83 PHE A N 1
ATOM 643 C CA . PHE A 1 83 ? -7.556 -5.358 -3.027 1.00 95.19 83 PHE A CA 1
ATOM 644 C C . PHE A 1 83 ? -7.716 -6.267 -4.249 1.00 95.19 83 PHE A C 1
ATOM 646 O O . PHE A 1 83 ? -7.313 -5.896 -5.349 1.00 95.19 83 PHE A O 1
ATOM 653 N N . GLY A 1 84 ? -8.273 -7.466 -4.077 1.00 92.12 84 GLY A N 1
ATOM 654 C CA . GLY A 1 84 ? -8.413 -8.448 -5.149 1.00 92.12 84 GLY A CA 1
ATOM 655 C C . GLY A 1 84 ? -7.049 -8.726 -5.768 1.00 92.12 84 GLY A C 1
ATOM 656 O O . GLY A 1 84 ? -6.166 -9.243 -5.086 1.00 92.12 84 GLY A O 1
ATOM 657 N N . ASP A 1 85 ? -6.859 -8.313 -7.021 1.00 91.56 85 ASP A N 1
ATOM 658 C CA . ASP A 1 85 ? -5.601 -8.431 -7.768 1.00 91.56 85 ASP A CA 1
ATOM 659 C C . ASP A 1 85 ? -4.732 -7.173 -7.786 1.00 91.56 85 ASP A C 1
ATOM 661 O O . ASP A 1 85 ? -3.813 -7.067 -8.593 1.00 91.56 85 ASP A O 1
ATOM 665 N N . MET A 1 86 ? -4.964 -6.243 -6.864 1.00 94.62 86 MET A N 1
ATOM 666 C CA . MET A 1 86 ? -4.140 -5.056 -6.658 1.00 94.62 86 MET A CA 1
ATOM 667 C C . MET A 1 86 ? -3.474 -5.065 -5.283 1.00 94.62 86 MET A C 1
ATOM 669 O O . MET A 1 86 ? -4.033 -5.554 -4.300 1.00 94.62 86 MET A O 1
ATOM 673 N N . LEU A 1 87 ? -2.284 -4.476 -5.210 1.00 95.88 87 LEU A N 1
ATOM 674 C CA . LEU A 1 87 ? -1.530 -4.236 -3.989 1.00 95.88 87 LEU A CA 1
ATOM 675 C C . LEU A 1 87 ? -1.289 -2.739 -3.830 1.00 95.88 87 LEU A C 1
ATOM 677 O O . LEU A 1 87 ? -0.832 -2.066 -4.756 1.00 95.88 87 LEU A O 1
ATOM 681 N N . LEU A 1 88 ? -1.583 -2.233 -2.636 1.00 96.75 88 LEU A N 1
ATOM 682 C CA . LEU A 1 88 ? -1.122 -0.930 -2.193 1.00 96.75 88 LEU A CA 1
ATOM 683 C C . LEU A 1 88 ? 0.253 -1.115 -1.561 1.00 96.75 88 LEU A C 1
ATOM 685 O O . LEU A 1 88 ? 0.388 -1.749 -0.512 1.00 96.75 88 LEU A O 1
ATOM 689 N N . LEU A 1 89 ? 1.262 -0.575 -2.226 1.00 96.62 89 LEU A N 1
ATOM 690 C CA . LEU A 1 89 ? 2.653 -0.620 -1.813 1.00 96.62 89 LEU A CA 1
ATOM 691 C C . LEU A 1 89 ? 3.044 0.688 -1.134 1.00 96.62 89 LEU A C 1
ATOM 693 O O . LEU A 1 89 ? 2.527 1.755 -1.474 1.00 96.62 89 LEU A O 1
ATOM 697 N N . VAL A 1 90 ? 3.987 0.591 -0.204 1.00 96.81 90 VAL A N 1
ATOM 698 C CA . VAL A 1 90 ? 4.526 1.707 0.566 1.00 96.81 90 VAL A CA 1
ATOM 699 C C . VAL A 1 90 ? 6.052 1.676 0.576 1.00 96.81 90 VAL A C 1
ATOM 701 O O . VAL A 1 90 ? 6.666 0.605 0.514 1.00 96.81 90 VAL A O 1
ATOM 704 N N . GLN A 1 91 ? 6.661 2.858 0.643 1.00 94.56 91 GLN A N 1
ATOM 705 C CA . GLN A 1 91 ? 8.096 2.999 0.876 1.00 94.56 91 GLN A CA 1
ATOM 706 C C . GLN A 1 91 ? 8.497 2.368 2.220 1.00 94.56 91 GLN A C 1
ATOM 708 O O . GLN A 1 91 ? 7.794 2.576 3.209 1.00 94.56 91 GLN A O 1
ATOM 713 N N . PRO A 1 92 ? 9.623 1.638 2.295 1.00 92.88 92 PRO A N 1
ATOM 714 C CA . PRO A 1 92 ? 10.089 1.035 3.544 1.00 92.88 92 PRO A CA 1
ATOM 715 C C . PRO A 1 92 ? 10.440 2.042 4.647 1.00 92.88 92 PRO A C 1
ATOM 717 O O . PRO A 1 92 ? 10.483 1.658 5.808 1.00 92.88 92 PRO A O 1
ATOM 720 N N . ASP A 1 93 ? 10.740 3.292 4.290 1.00 91.81 93 ASP A N 1
ATOM 721 C CA . ASP A 1 93 ? 11.084 4.378 5.214 1.00 91.81 93 ASP A CA 1
ATOM 722 C C . ASP A 1 93 ? 9.922 5.354 5.461 1.00 91.81 93 ASP A C 1
ATOM 724 O O . ASP A 1 93 ? 10.115 6.415 6.057 1.00 91.81 93 ASP A O 1
ATOM 728 N N . PHE A 1 94 ? 8.710 5.017 5.008 1.00 94.81 94 PHE A N 1
ATOM 729 C CA . PHE A 1 94 ? 7.527 5.798 5.350 1.00 94.81 94 PHE A CA 1
ATOM 730 C C . PHE A 1 94 ? 7.251 5.691 6.861 1.00 94.81 94 PHE A C 1
ATOM 732 O O . PHE A 1 94 ? 7.362 4.590 7.399 1.00 94.81 94 PHE A O 1
ATOM 739 N N . PRO A 1 95 ? 6.880 6.786 7.559 1.00 95.94 95 PRO A N 1
ATOM 740 C CA . PRO A 1 95 ? 6.733 6.763 9.011 1.00 95.94 95 PRO A CA 1
ATOM 741 C C . PRO A 1 95 ? 5.805 5.652 9.504 1.00 95.94 95 PRO A C 1
ATOM 743 O O . PRO A 1 95 ? 4.671 5.518 9.036 1.00 95.94 95 PRO A O 1
ATOM 746 N N . ASP A 1 96 ? 6.275 4.891 10.492 1.00 97.00 96 ASP A N 1
ATOM 747 C CA . ASP A 1 96 ? 5.561 3.736 11.039 1.00 97.00 96 ASP A CA 1
ATOM 748 C C . ASP A 1 96 ? 4.171 4.093 11.565 1.00 97.00 96 ASP A C 1
ATOM 750 O O . ASP A 1 96 ? 3.201 3.378 11.299 1.00 97.00 96 ASP A O 1
ATOM 754 N N . SER A 1 97 ? 4.057 5.240 12.234 1.00 95.88 97 SER A N 1
ATOM 755 C CA . SER A 1 97 ? 2.791 5.787 12.717 1.00 95.88 97 SER A CA 1
ATOM 756 C C . SER A 1 97 ? 1.798 6.029 11.575 1.00 95.88 97 SER A C 1
ATOM 758 O O . SER A 1 97 ? 0.621 5.694 11.696 1.00 95.88 97 SER A O 1
ATOM 760 N N . HIS A 1 98 ? 2.255 6.525 10.421 1.00 95.56 98 HIS A N 1
ATOM 761 C CA . HIS A 1 98 ? 1.399 6.734 9.252 1.00 95.56 98 HIS A CA 1
ATOM 762 C C . HIS A 1 98 ? 0.980 5.412 8.601 1.00 95.56 98 HIS A C 1
ATOM 764 O O . HIS A 1 98 ? -0.178 5.264 8.208 1.00 95.56 98 HIS A O 1
ATOM 770 N N . VAL A 1 99 ? 1.889 4.434 8.502 1.00 97.06 99 VAL A N 1
ATOM 771 C CA . VAL A 1 99 ? 1.539 3.089 8.016 1.00 97.06 99 VAL A CA 1
ATOM 772 C C . VAL A 1 99 ? 0.481 2.457 8.917 1.00 97.06 99 VAL A C 1
ATOM 774 O O . VAL A 1 99 ? -0.502 1.904 8.420 1.00 97.06 99 VAL A O 1
ATOM 777 N N . TRP A 1 100 ? 0.670 2.557 10.234 1.00 97.44 100 TRP A N 1
ATOM 778 C CA . TRP A 1 100 ? -0.265 2.044 11.227 1.00 97.44 100 TRP A CA 1
ATOM 779 C C . TRP A 1 100 ? -1.645 2.699 11.080 1.00 97.44 100 TRP A C 1
ATOM 781 O O . TRP A 1 100 ? -2.645 1.987 10.997 1.00 97.44 100 TRP A O 1
ATOM 791 N N . LEU A 1 101 ? -1.706 4.032 10.952 1.00 96.25 101 LEU A N 1
ATOM 792 C CA . LEU A 1 101 ? -2.961 4.777 10.778 1.00 96.25 101 LEU A CA 1
ATOM 793 C C . LEU A 1 101 ? -3.714 4.353 9.513 1.00 96.25 101 LEU A C 1
ATOM 795 O O . LEU A 1 101 ? -4.923 4.128 9.554 1.00 96.25 101 LEU A O 1
ATOM 799 N N . LEU A 1 102 ? -3.003 4.194 8.393 1.00 96.56 102 LEU A N 1
ATOM 800 C CA . LEU A 1 102 ? -3.602 3.723 7.143 1.00 96.56 102 LEU A CA 1
ATOM 801 C C . LEU A 1 102 ? -4.149 2.298 7.286 1.00 96.56 102 LEU A C 1
ATOM 803 O O . LEU A 1 102 ? -5.274 2.025 6.871 1.00 96.56 102 LEU A O 1
ATOM 807 N N . ALA A 1 103 ? -3.383 1.394 7.898 1.00 97.00 103 ALA A N 1
ATOM 808 C CA . ALA A 1 103 ? -3.819 0.025 8.150 1.00 97.00 103 ALA A CA 1
ATOM 809 C C . ALA A 1 103 ? -5.051 -0.037 9.071 1.00 97.00 103 ALA A C 1
ATOM 811 O O . ALA A 1 103 ? -5.988 -0.789 8.792 1.00 97.00 103 ALA A O 1
ATOM 812 N N . ASP A 1 104 ? -5.104 0.789 10.119 1.00 96.12 104 ASP A N 1
ATOM 813 C CA . ASP A 1 104 ? -6.278 0.884 10.988 1.00 96.12 104 ASP A CA 1
ATOM 814 C C . ASP A 1 104 ? -7.507 1.443 10.253 1.00 96.12 104 ASP A C 1
ATOM 816 O O . ASP A 1 104 ? -8.609 0.899 10.379 1.00 96.12 104 ASP A O 1
ATOM 820 N N . ALA A 1 105 ? -7.331 2.456 9.399 1.00 95.62 105 ALA A N 1
ATOM 821 C CA . ALA A 1 105 ? -8.409 2.924 8.532 1.00 95.62 105 ALA A CA 1
ATOM 822 C C . ALA A 1 105 ? -8.921 1.818 7.607 1.00 95.62 105 ALA A C 1
ATOM 824 O O . ALA A 1 105 ? -10.135 1.660 7.470 1.00 95.62 105 ALA A O 1
ATOM 825 N N . PHE A 1 106 ? -8.036 0.991 7.039 1.00 96.31 106 PHE A N 1
ATOM 826 C CA . PHE A 1 106 ? -8.456 -0.137 6.210 1.00 96.31 106 PHE A CA 1
ATOM 827 C C . PHE A 1 106 ? -9.327 -1.144 6.957 1.00 96.31 106 PHE A C 1
ATOM 829 O O . PHE A 1 106 ? -10.336 -1.582 6.405 1.00 96.31 106 PHE A O 1
ATOM 836 N N . LYS A 1 107 ? -9.045 -1.431 8.234 1.00 94.25 107 LYS A N 1
ATOM 837 C CA . LYS A 1 107 ? -9.937 -2.267 9.061 1.00 94.25 107 LYS A CA 1
ATOM 838 C C . LYS A 1 107 ? -11.358 -1.707 9.105 1.00 94.25 107 LYS A C 1
ATOM 840 O O . LYS A 1 107 ? -12.309 -2.481 9.055 1.00 94.25 107 LYS A O 1
ATOM 845 N 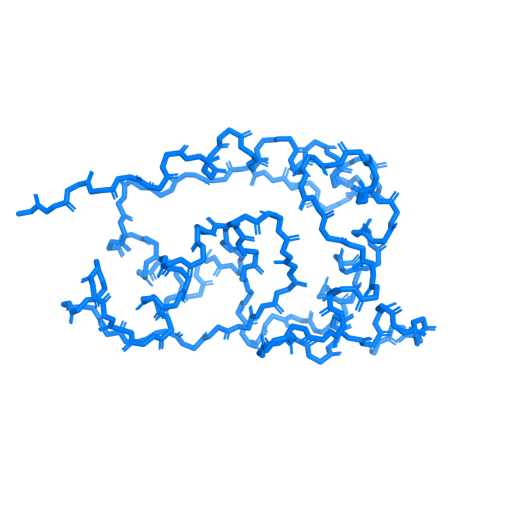N . LYS A 1 108 ? -11.509 -0.381 9.149 1.00 93.44 108 LYS A N 1
ATOM 846 C CA . LYS A 1 108 ? -12.808 0.304 9.233 1.00 93.44 108 LYS A CA 1
ATOM 847 C C . LYS A 1 108 ? -13.554 0.339 7.895 1.00 93.44 108 LYS A C 1
ATOM 849 O O . LYS A 1 108 ? -14.780 0.263 7.892 1.00 93.44 108 LYS A O 1
ATOM 854 N N . ILE A 1 109 ? -12.841 0.443 6.769 1.00 94.19 109 ILE A N 1
ATOM 855 C CA . ILE A 1 109 ? -13.457 0.667 5.444 1.00 94.19 109 ILE A CA 1
ATOM 856 C C . ILE A 1 109 ? -13.460 -0.548 4.512 1.00 94.19 109 ILE A C 1
ATOM 858 O O . ILE A 1 109 ? -14.106 -0.479 3.469 1.00 94.19 109 ILE A O 1
ATOM 862 N N . HIS A 1 110 ? -12.778 -1.652 4.848 1.00 93.75 110 HIS A N 1
ATOM 863 C CA . HIS A 1 110 ? -12.623 -2.800 3.940 1.00 93.75 110 HIS A CA 1
ATOM 864 C C . HIS A 1 110 ? -13.959 -3.335 3.397 1.00 93.75 110 HIS A C 1
ATOM 866 O O . HIS A 1 110 ? -14.061 -3.617 2.211 1.00 93.75 110 HIS A O 1
ATOM 872 N N . SER A 1 111 ? -15.015 -3.385 4.214 1.00 92.75 111 SER A N 1
ATOM 873 C CA . SER A 1 111 ? -16.342 -3.860 3.793 1.00 92.75 111 SER A CA 1
ATOM 874 C C . SER A 1 111 ? -17.014 -2.993 2.719 1.00 92.75 111 SER A C 1
ATOM 876 O O . SER A 1 111 ? -17.936 -3.452 2.049 1.00 92.75 111 SER A O 1
ATOM 878 N N . ARG A 1 112 ? -16.559 -1.747 2.534 1.00 91.94 112 ARG A N 1
ATOM 879 C CA . ARG A 1 112 ? -17.068 -0.792 1.534 1.00 91.94 112 ARG A CA 1
ATOM 880 C C . ARG A 1 112 ? -16.228 -0.768 0.256 1.00 91.94 112 ARG A C 1
ATOM 882 O O . ARG A 1 112 ? -16.635 -0.163 -0.734 1.00 91.94 112 ARG A O 1
ATOM 889 N N . LEU A 1 113 ? -15.045 -1.382 0.278 1.00 93.31 113 LEU A N 1
ATOM 890 C CA . LEU A 1 113 ? -14.079 -1.346 -0.813 1.00 93.31 113 LEU A CA 1
ATOM 891 C C . LEU A 1 113 ? -14.136 -2.652 -1.624 1.00 93.31 113 LEU A C 1
ATOM 893 O O . LEU A 1 113 ? -13.856 -3.722 -1.080 1.00 93.31 113 LEU A O 1
ATOM 897 N N . PRO A 1 114 ? -14.468 -2.604 -2.929 1.00 92.50 114 PRO A N 1
ATOM 898 C CA . PRO A 1 114 ? -14.573 -3.808 -3.750 1.00 92.50 114 PRO A CA 1
ATOM 899 C C . PRO A 1 114 ? -13.275 -4.624 -3.769 1.00 92.50 114 PRO A C 1
ATOM 901 O O . PRO A 1 114 ? -12.224 -4.129 -4.162 1.00 92.50 114 PRO A O 1
ATOM 904 N N . GLY A 1 115 ? -13.349 -5.893 -3.367 1.00 93.31 115 GLY A N 1
ATOM 905 C CA . GLY A 1 115 ? -12.196 -6.795 -3.354 1.00 93.31 115 GLY A CA 1
ATOM 906 C C . GLY A 1 115 ? -11.188 -6.537 -2.230 1.00 93.31 115 GLY A C 1
ATOM 907 O O . GLY A 1 115 ? -10.175 -7.231 -2.181 1.00 93.31 115 GLY A O 1
ATOM 908 N N . ALA A 1 116 ? -11.423 -5.590 -1.318 1.00 95.88 116 ALA A N 1
ATOM 909 C CA . ALA A 1 116 ? -10.576 -5.434 -0.139 1.00 95.88 116 ALA A CA 1
ATOM 910 C C . ALA A 1 116 ? -10.537 -6.729 0.675 1.00 95.88 116 ALA A C 1
ATOM 912 O O . ALA A 1 116 ? -11.578 -7.289 1.020 1.00 95.88 116 ALA A O 1
ATOM 913 N N . LEU A 1 117 ? -9.328 -7.202 0.979 1.00 96.06 117 LEU A N 1
ATOM 914 C CA . LEU A 1 117 ? -9.171 -8.404 1.792 1.00 96.06 117 LEU A CA 1
ATOM 915 C C . LEU A 1 117 ? -9.570 -8.134 3.244 1.00 96.06 117 LEU A C 1
ATOM 917 O O . LEU A 1 117 ? -9.520 -6.995 3.705 1.00 96.06 117 LEU A O 1
ATOM 921 N N . THR A 1 118 ? -9.954 -9.175 3.978 1.00 95.75 118 THR A N 1
ATOM 922 C CA . THR A 1 118 ? -10.253 -9.054 5.411 1.00 95.75 118 THR A CA 1
ATOM 923 C C . THR A 1 118 ? -8.968 -8.881 6.229 1.00 95.75 118 THR A C 1
ATOM 925 O O . THR A 1 118 ? -7.894 -9.294 5.779 1.00 95.75 118 THR A O 1
ATOM 928 N N . PRO A 1 119 ? -9.037 -8.342 7.463 1.00 93.62 119 PRO A N 1
ATOM 929 C CA . PRO A 1 119 ? -7.871 -8.245 8.343 1.00 93.62 119 PRO A CA 1
ATOM 930 C C . PRO A 1 119 ? -7.092 -9.562 8.485 1.00 93.62 119 PRO A C 1
ATOM 932 O O . PRO A 1 119 ? -5.865 -9.562 8.428 1.00 93.62 119 PRO A O 1
ATOM 935 N N . GLN A 1 120 ? -7.792 -10.697 8.588 1.00 94.00 120 GLN A N 1
ATOM 936 C CA . GLN A 1 120 ? -7.172 -12.019 8.710 1.00 94.00 120 GLN A CA 1
ATOM 937 C C . GLN A 1 120 ? -6.392 -12.409 7.446 1.00 94.00 120 GLN A C 1
ATOM 939 O O . GLN A 1 120 ? -5.297 -12.956 7.542 1.00 94.00 120 GLN A O 1
ATOM 944 N N . GLN A 1 121 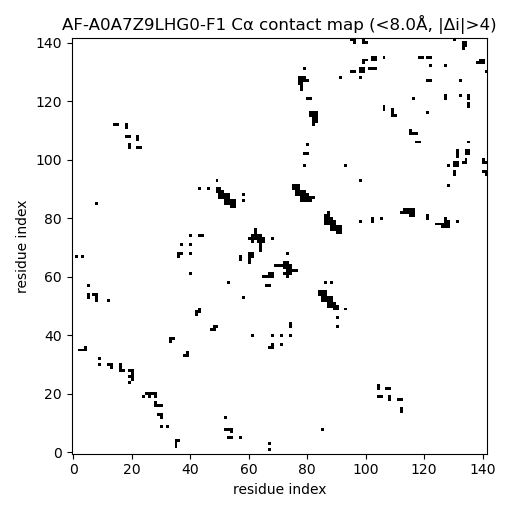? -6.930 -12.099 6.263 1.00 95.69 121 GLN A N 1
ATOM 945 C CA . GLN A 1 121 ? -6.264 -12.359 4.985 1.00 95.69 121 GLN A CA 1
ATOM 946 C C . GLN A 1 121 ? -5.051 -11.446 4.769 1.00 95.69 121 GLN A C 1
ATOM 948 O O . GLN A 1 121 ? -4.052 -11.879 4.202 1.00 95.69 121 GLN A O 1
ATOM 953 N N . ILE A 1 122 ? -5.112 -10.195 5.232 1.00 96.19 122 ILE A N 1
ATOM 954 C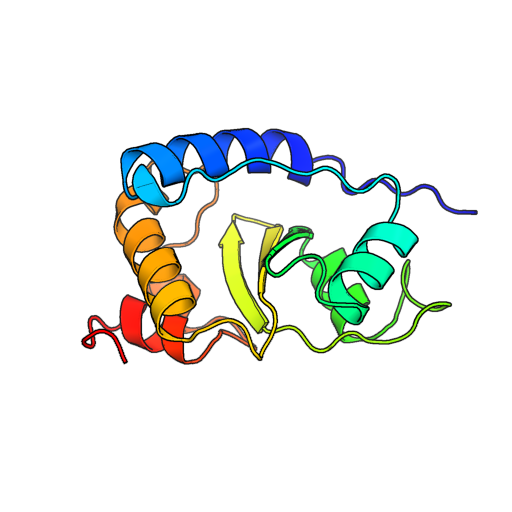 CA . ILE A 1 122 ? -3.989 -9.256 5.125 1.00 96.19 122 ILE A CA 1
ATOM 955 C C . ILE A 1 122 ? -2.801 -9.722 5.965 1.00 96.19 122 ILE A C 1
ATOM 957 O O . ILE A 1 122 ? -1.670 -9.681 5.491 1.00 96.19 122 ILE A O 1
ATOM 961 N N . MET A 1 123 ? -3.043 -10.203 7.187 1.00 94.50 123 MET A N 1
ATOM 962 C CA . MET A 1 123 ? -1.988 -10.603 8.129 1.00 94.50 123 MET A CA 1
ATOM 963 C C . MET A 1 123 ? -1.075 -11.729 7.626 1.00 94.50 123 MET A C 1
ATOM 965 O O . MET A 1 123 ? 0.024 -11.888 8.154 1.00 94.50 123 MET A O 1
ATOM 969 N N . VAL A 1 124 ? -1.519 -12.506 6.636 1.00 94.75 124 VAL A N 1
ATOM 970 C CA . VAL A 1 124 ? -0.741 -13.599 6.032 1.00 94.75 124 VAL A CA 1
ATOM 971 C C . VAL A 1 124 ? -0.075 -13.203 4.712 1.00 94.75 124 VAL A C 1
ATOM 973 O O . VAL A 1 124 ? 0.558 -14.041 4.071 1.00 94.75 124 VAL A O 1
ATOM 976 N N . LEU A 1 125 ? -0.208 -11.943 4.279 1.00 92.75 125 LEU A N 1
ATOM 977 C CA . LEU A 1 125 ? 0.411 -11.486 3.041 1.00 92.75 125 LEU A CA 1
ATOM 978 C C . LEU A 1 125 ? 1.941 -11.493 3.149 1.00 92.75 125 LEU A C 1
ATOM 980 O O . LEU A 1 125 ? 2.502 -10.992 4.130 1.00 92.75 125 LEU A O 1
ATOM 984 N N . PRO A 1 126 ? 2.641 -11.981 2.112 1.00 89.88 126 PRO A N 1
ATOM 985 C CA . PRO A 1 126 ? 4.085 -11.863 2.056 1.00 89.88 126 PRO A CA 1
ATOM 986 C C . PRO A 1 126 ? 4.484 -10.389 1.930 1.00 89.88 126 PRO A C 1
ATOM 988 O O . PRO A 1 126 ? 3.788 -9.581 1.309 1.00 89.88 126 PRO A O 1
ATOM 991 N N . ASN A 1 127 ? 5.642 -10.045 2.496 1.00 93.88 127 ASN A N 1
ATOM 992 C CA . ASN A 1 127 ? 6.210 -8.696 2.433 1.00 93.88 127 ASN A CA 1
ATOM 993 C C . ASN A 1 127 ? 5.298 -7.583 3.010 1.00 93.88 127 ASN A C 1
ATOM 995 O O . ASN A 1 127 ? 5.447 -6.414 2.647 1.00 93.88 127 ASN A O 1
ATOM 999 N N . LEU A 1 128 ? 4.355 -7.928 3.897 1.00 97.00 128 LEU A N 1
ATOM 1000 C CA . LEU A 1 128 ? 3.539 -6.956 4.628 1.00 97.00 128 LEU A CA 1
ATOM 1001 C C . LEU A 1 128 ? 4.423 -6.065 5.514 1.00 97.00 128 LEU A C 1
ATOM 1003 O O . LEU A 1 128 ? 5.346 -6.542 6.176 1.00 97.00 128 LEU A O 1
ATOM 1007 N N . HIS A 1 129 ? 4.122 -4.769 5.547 1.00 97.62 129 HIS A N 1
ATOM 1008 C CA . HIS A 1 129 ? 4.811 -3.819 6.408 1.00 97.62 129 HIS A CA 1
ATOM 1009 C C . HIS A 1 129 ? 4.600 -4.170 7.898 1.00 97.62 129 HIS A C 1
ATOM 1011 O O . HIS A 1 129 ? 3.450 -4.364 8.306 1.00 97.62 129 HIS A O 1
ATOM 1017 N N . PRO A 1 130 ? 5.650 -4.197 8.745 1.00 96.38 130 PRO A N 1
ATOM 1018 C CA . PRO A 1 130 ? 5.520 -4.551 10.164 1.00 96.38 130 PRO A CA 1
ATOM 1019 C C . PRO A 1 130 ? 4.478 -3.710 10.917 1.00 96.38 130 PRO A C 1
ATOM 1021 O O . PRO A 1 130 ? 3.618 -4.252 11.606 1.00 96.38 130 PRO A O 1
ATOM 1024 N N . SER A 1 131 ? 4.483 -2.395 10.713 1.00 97.12 131 SER A N 1
ATOM 1025 C CA . SER A 1 131 ? 3.526 -1.468 11.339 1.00 97.12 131 SER A CA 1
ATOM 1026 C C . SER A 1 131 ? 2.079 -1.676 10.876 1.00 97.12 131 SER A C 1
ATOM 1028 O O . SER A 1 131 ? 1.151 -1.529 11.671 1.00 97.12 131 SER A O 1
ATOM 1030 N N . ALA A 1 132 ? 1.867 -2.135 9.636 1.00 96.94 132 ALA A N 1
ATOM 1031 C CA . ALA A 1 132 ? 0.542 -2.552 9.183 1.00 96.94 132 ALA A CA 1
ATOM 1032 C C . ALA A 1 132 ? 0.096 -3.831 9.912 1.00 96.94 132 ALA A C 1
ATOM 1034 O O . ALA A 1 132 ? -1.026 -3.904 10.410 1.00 96.94 132 ALA A O 1
ATOM 1035 N N . LEU A 1 133 ? 0.990 -4.819 10.052 1.00 96.88 133 LEU A N 1
ATOM 1036 C CA . LEU A 1 133 ? 0.721 -6.043 10.813 1.00 96.88 133 LEU A CA 1
ATOM 1037 C C . LEU A 1 133 ? 0.355 -5.747 12.278 1.00 96.88 133 LEU A C 1
ATOM 1039 O O . LEU A 1 133 ? -0.576 -6.357 12.809 1.00 96.88 133 LEU A O 1
ATOM 1043 N N . LEU A 1 134 ? 1.048 -4.802 12.923 1.00 96.56 134 LEU A N 1
ATOM 1044 C CA . LEU A 1 134 ? 0.732 -4.354 14.283 1.00 96.56 134 LEU A CA 1
ATOM 1045 C C . LEU A 1 134 ? -0.695 -3.798 14.383 1.00 96.56 134 LEU A C 1
ATOM 1047 O O . LEU A 1 134 ? -1.441 -4.226 15.269 1.00 96.56 134 LEU A O 1
ATOM 1051 N N . ALA A 1 135 ? -1.097 -2.934 13.446 1.00 96.56 135 ALA A N 1
ATOM 1052 C CA . ALA A 1 135 ? -2.442 -2.360 13.393 1.00 96.56 135 ALA A CA 1
ATOM 1053 C C . ALA A 1 135 ? -3.535 -3.426 13.183 1.00 96.56 135 ALA A C 1
ATOM 1055 O O . ALA A 1 135 ? -4.554 -3.435 13.887 1.00 96.56 135 ALA A O 1
ATOM 1056 N N . PHE A 1 136 ? -3.323 -4.380 12.265 1.00 95.88 136 PHE A N 1
ATOM 1057 C CA . PHE A 1 136 ? -4.274 -5.478 12.029 1.00 95.88 136 PHE A CA 1
ATOM 1058 C C . PHE A 1 136 ? -4.423 -6.405 13.236 1.00 95.88 136 PHE A C 1
ATOM 1060 O O . PHE A 1 136 ? -5.528 -6.873 13.502 1.00 95.88 136 PHE A O 1
ATOM 1067 N N . ARG A 1 137 ? -3.356 -6.586 14.020 1.00 94.50 137 ARG A N 1
ATOM 1068 C CA . ARG A 1 137 ? -3.385 -7.303 15.304 1.00 94.50 137 ARG A CA 1
ATOM 1069 C C . ARG A 1 137 ? -4.016 -6.505 16.454 1.00 94.50 137 ARG A C 1
ATOM 1071 O O . ARG A 1 137 ? -4.273 -7.086 17.500 1.00 94.50 137 ARG A O 1
ATOM 1078 N N . GLY A 1 138 ? -4.262 -5.205 16.277 1.00 92.88 138 GLY A N 1
ATOM 1079 C CA . GLY A 1 138 ? -4.822 -4.336 17.318 1.00 92.88 138 GLY A CA 1
ATOM 1080 C C . GLY A 1 138 ? -3.805 -3.844 18.352 1.00 92.88 138 GLY A C 1
ATOM 1081 O O . GLY A 1 138 ? -4.199 -3.464 19.448 1.00 92.88 138 GLY A O 1
ATOM 1082 N N . ASN A 1 139 ? -2.511 -3.852 18.019 1.00 95.75 139 ASN A N 1
ATOM 1083 C CA . ASN A 1 139 ? -1.475 -3.255 18.867 1.00 95.75 139 ASN A CA 1
ATOM 1084 C C . ASN A 1 139 ? -1.563 -1.721 18.820 1.00 95.75 139 ASN A C 1
ATOM 1086 O O . ASN A 1 139 ? -2.027 -1.189 17.806 1.00 95.75 139 ASN A O 1
ATOM 1090 N N . PRO A 1 140 ? -1.096 -1.011 19.865 1.00 91.94 140 PRO A N 1
ATOM 1091 C CA . PRO A 1 140 ? -1.037 0.448 19.856 1.00 91.94 140 PRO A CA 1
ATOM 1092 C C . PRO A 1 140 ? -0.154 0.982 18.720 1.00 91.94 140 PRO A C 1
ATOM 1094 O O . PRO A 1 140 ? 0.654 0.250 18.141 1.00 91.94 140 PRO A O 1
ATOM 1097 N N . ILE A 1 141 ? -0.337 2.265 18.407 1.00 92.25 141 ILE A N 1
ATOM 1098 C CA . ILE A 1 141 ? 0.505 2.983 17.450 1.00 92.25 141 ILE A CA 1
ATOM 1099 C C . ILE A 1 141 ? 1.969 2.987 17.949 1.00 92.25 141 ILE A C 1
ATOM 1101 O O . ILE A 1 141 ? 2.174 3.202 19.148 1.00 92.25 141 ILE A O 1
ATOM 1105 N N . PRO A 1 142 ? 2.955 2.682 17.084 1.00 88.25 142 PRO A N 1
ATOM 1106 C CA . PRO A 1 142 ? 4.376 2.699 17.437 1.00 88.25 142 PRO A CA 1
ATOM 1107 C C . PRO A 1 142 ? 4.946 4.116 17.574 1.00 88.25 142 PRO A C 1
ATOM 1109 O O . PRO A 1 142 ? 4.381 5.055 16.962 1.00 88.25 142 PRO A O 1
#

Nearest PDB structures (foldseek):
  8s4j-assembly1_A  TM=6.911E-01  e=1.641E-01  Vibrio cholerae
  1us5-assembly1_A  TM=3.733E-01  e=9.203E-02  Thermus thermophilus HB8
  6xr0-assembly1_M  TM=4.842E-01  e=6.753E-01  Homo sapiens
  6ica-assembly1_A  TM=5.015E-01  e=1.771E+00  Legionella pneumophila subsp. pneumophila str. Philadelphia 1

Foldseek 3Di:
DDQDALVVFQVQVVVVQVLLCVVCVVVVDDGDGDRGVVRVLVCQVVVVDFKDKGFQVVVVCQQQCHDSRVVPGHGDWAFLFDAARITIIGRLPDDLLVSLSSLLSCQVCQVVRHRGDHLVVLLPDPRHRPSSNCNSVVHDRD